Protein AF-A0A1S3LRL4-F1 (afdb_monomer)

Radius of gyration: 18.8 Å; Cα contacts (8 Å, |Δi|>4): 102; chains: 1; bounding box: 44×41×43 Å

Sequence (127 aa):
MSSVCYRIPSTVRSWVWGEPLTQISASFKAQRQRKQRKVQEILTGLKLPFSLVDCEIVYLVSKRAAKLCAAGLATIGNCIRGNRGLDKLCINVGVDGSVYTEHPKFSERLKETVSILAPKCKLTFYV

Secondary structure (DSSP, 8-state):
---------GGGTTTTTT--HHHHHHHHHHHHHHHHHHHHHHHHHTT----HHHHHHHHHHHHHHHHHHHHHHHHHHHHHHHHTT-SSEEEEEE---HHHHHSTTHHHHHHHHHHHH-TTEEEEEE-

Nearest PDB structures (foldseek):
  6e0i-assembly1_A  TM=7.625E-01  e=3.434E-07  Homo sapiens
  3vev-assembly1_A  TM=7.625E-01  e=4.134E-07  Homo sapiens
  1bg3-assembly2_B  TM=7.836E-01  e=2.486E-06  Rattus norvegicus
  3qic-assembly1_A  TM=7.468E-01  e=3.387E-06  Homo sapiens
  5hex-assembly1_A  TM=7.859E-01  e=7.569E-06  Homo sapiens

Structure (mmCIF, N/CA/C/O backbone):
data_AF-A0A1S3LRL4-F1
#
_entry.id   AF-A0A1S3LRL4-F1
#
loop_
_atom_site.group_PDB
_atom_site.id
_atom_site.type_symbol
_atom_site.label_atom_id
_atom_site.label_alt_id
_atom_site.label_comp_id
_atom_site.label_asym_id
_atom_site.label_entity_id
_atom_site.label_seq_id
_atom_site.pdbx_PDB_ins_code
_atom_site.Cartn_x
_atom_site.Cartn_y
_atom_site.Cartn_z
_atom_site.occupancy
_atom_site.B_iso_or_equiv
_atom_site.auth_seq_id
_atom_site.auth_comp_id
_atom_site.auth_asym_id
_atom_site.auth_atom_id
_atom_site.pdbx_PDB_model_num
ATOM 1 N N . MET A 1 1 ? -29.881 -18.127 -21.001 1.00 36.31 1 MET A N 1
ATOM 2 C CA . MET A 1 1 ? -29.645 -18.084 -19.540 1.00 36.31 1 MET A CA 1
ATOM 3 C C . MET A 1 1 ? -28.142 -18.108 -19.329 1.00 36.31 1 MET A C 1
ATOM 5 O O . MET A 1 1 ? -27.509 -19.112 -19.621 1.00 36.31 1 MET A O 1
ATOM 9 N N . SER A 1 2 ? -27.566 -16.958 -18.991 1.00 32.22 2 SER A N 1
ATOM 10 C CA . SER A 1 2 ? -26.120 -16.724 -19.029 1.00 32.22 2 SER A CA 1
ATOM 11 C C . SER A 1 2 ? -25.463 -17.177 -17.726 1.00 32.22 2 SER A C 1
ATOM 13 O O . SER A 1 2 ? -25.737 -16.625 -16.663 1.00 32.22 2 SER A O 1
ATOM 15 N N . SER A 1 3 ? -24.604 -18.189 -17.813 1.00 34.53 3 SER A N 1
ATOM 16 C CA . SER A 1 3 ? -23.839 -18.736 -16.692 1.00 34.53 3 SER A CA 1
ATOM 17 C C . SER A 1 3 ? -22.741 -17.764 -16.256 1.00 34.53 3 SER A C 1
ATOM 19 O O . SER A 1 3 ? -21.742 -17.586 -16.951 1.00 34.53 3 SER A O 1
ATOM 21 N N . VAL A 1 4 ? -22.903 -17.141 -15.088 1.00 36.53 4 VAL A N 1
ATOM 22 C CA . VAL A 1 4 ? -21.850 -16.329 -14.464 1.00 36.53 4 VAL A CA 1
ATOM 23 C C . VAL A 1 4 ? -20.915 -17.260 -13.694 1.00 36.53 4 VAL A C 1
ATOM 25 O O . VAL A 1 4 ? -21.196 -17.681 -12.574 1.00 36.53 4 VAL A O 1
ATOM 28 N N . CYS A 1 5 ? -19.793 -17.614 -14.314 1.00 30.30 5 CYS A N 1
ATOM 29 C CA . CYS A 1 5 ? -18.753 -18.424 -13.692 1.00 30.30 5 CYS A CA 1
ATOM 30 C C . CYS A 1 5 ? -17.839 -17.516 -12.852 1.00 30.30 5 CYS A C 1
ATOM 32 O O . CYS A 1 5 ? -16.871 -16.949 -13.361 1.00 30.30 5 CYS A O 1
ATOM 34 N N . TYR A 1 6 ? -18.135 -17.347 -11.560 1.00 40.16 6 TYR A N 1
ATOM 35 C CA . TYR A 1 6 ? -17.222 -16.646 -10.655 1.00 40.16 6 TYR A CA 1
ATOM 36 C C . TYR A 1 6 ? -15.951 -17.484 -10.466 1.00 40.16 6 TYR A C 1
ATOM 38 O O . TYR A 1 6 ? -15.981 -18.589 -9.926 1.00 40.16 6 TYR A O 1
ATOM 46 N N . ARG A 1 7 ? -14.812 -16.965 -10.935 1.00 36.09 7 ARG A N 1
ATOM 47 C CA . ARG A 1 7 ? -13.493 -17.581 -10.757 1.00 36.09 7 ARG A CA 1
ATOM 48 C C . ARG A 1 7 ? -13.046 -17.398 -9.305 1.00 36.09 7 ARG A C 1
ATOM 50 O O . ARG A 1 7 ? -12.458 -16.385 -8.941 1.00 36.09 7 ARG A O 1
ATOM 57 N N . ILE A 1 8 ? -13.380 -18.384 -8.478 1.00 47.00 8 ILE A N 1
ATOM 58 C CA . ILE A 1 8 ? -12.987 -18.471 -7.071 1.00 47.00 8 ILE A CA 1
ATOM 59 C C . ILE A 1 8 ? -11.460 -18.726 -6.985 1.00 47.00 8 ILE A C 1
ATOM 61 O O . ILE A 1 8 ? -10.957 -19.581 -7.720 1.00 47.00 8 ILE A O 1
ATOM 65 N N . PRO A 1 9 ? -10.709 -18.024 -6.110 1.00 41.28 9 PRO A N 1
ATOM 66 C CA . PRO A 1 9 ? -9.277 -18.255 -5.897 1.00 41.28 9 PRO A CA 1
ATOM 67 C C . PRO A 1 9 ? -8.980 -19.706 -5.492 1.00 41.28 9 PRO A C 1
ATOM 69 O O . PRO A 1 9 ? -9.720 -20.299 -4.706 1.00 41.28 9 PRO A O 1
ATOM 72 N N . SER A 1 10 ? -7.875 -20.276 -5.981 1.00 43.41 10 SER A N 1
ATOM 73 C CA . SER A 1 10 ? -7.486 -21.679 -5.745 1.00 43.41 10 SER A CA 1
ATOM 74 C C . SER A 1 10 ? -7.354 -22.052 -4.262 1.00 43.41 10 SER A C 1
ATOM 76 O O . SER A 1 10 ? -7.562 -23.210 -3.911 1.00 43.41 10 SER A O 1
ATOM 78 N N . THR A 1 11 ? -7.115 -21.079 -3.381 1.00 49.78 11 THR A N 1
ATOM 79 C CA . THR A 1 11 ? -7.051 -21.262 -1.922 1.00 49.78 11 THR A CA 1
ATOM 80 C C . THR A 1 11 ? -8.397 -21.622 -1.288 1.00 49.78 11 THR A C 1
ATOM 82 O O . THR A 1 11 ? -8.421 -22.233 -0.231 1.00 49.78 11 THR A O 1
ATOM 85 N N . VAL A 1 12 ? -9.528 -21.278 -1.911 1.00 49.31 12 VAL A N 1
ATOM 86 C CA . VAL A 1 12 ? -10.870 -21.547 -1.353 1.00 49.31 12 VAL A CA 1
ATOM 87 C C . VAL A 1 12 ? -11.311 -22.988 -1.635 1.00 49.31 12 VAL A C 1
ATOM 89 O O . VAL A 1 12 ? -12.169 -23.518 -0.940 1.00 49.31 12 VAL A O 1
ATOM 92 N N . ARG A 1 13 ? -10.702 -23.667 -2.618 1.00 42.50 13 ARG A N 1
ATOM 93 C CA . ARG A 1 13 ? -11.112 -25.013 -3.051 1.00 42.50 13 ARG A CA 1
ATOM 94 C C . ARG A 1 13 ? -10.952 -26.076 -1.950 1.00 42.50 13 ARG A C 1
ATOM 96 O O . ARG A 1 13 ? -11.732 -27.020 -1.929 1.00 42.50 13 ARG A O 1
ATOM 103 N N . SER A 1 14 ? -10.010 -25.896 -1.020 1.00 39.69 14 SER A N 1
ATOM 104 C CA . SER A 1 14 ? -9.816 -26.790 0.134 1.00 39.69 14 SER A CA 1
ATOM 105 C C . SER A 1 14 ? -10.761 -26.517 1.312 1.00 39.69 14 SER A C 1
ATOM 107 O O . SER A 1 14 ? -10.843 -27.342 2.208 1.00 39.69 14 SER A O 1
ATOM 109 N N . TRP A 1 15 ? -11.476 -25.385 1.324 1.00 42.66 15 TRP A N 1
ATOM 110 C CA . TRP A 1 15 ? -12.397 -24.995 2.407 1.00 42.66 15 TRP A CA 1
ATOM 111 C C . TRP A 1 15 ? -13.863 -25.335 2.102 1.00 42.66 15 TRP A C 1
ATOM 113 O O . TRP A 1 15 ? -14.729 -25.173 2.954 1.00 42.66 15 TRP A O 1
ATOM 123 N N . VAL A 1 16 ? -14.160 -25.762 0.870 1.00 48.16 16 VAL A N 1
ATOM 124 C CA . VAL A 1 16 ? -15.535 -25.964 0.375 1.00 48.16 16 VAL A CA 1
ATOM 125 C C . VAL A 1 16 ? -16.081 -27.363 0.691 1.00 48.16 16 VAL A C 1
ATOM 127 O O . VAL A 1 16 ? -17.289 -27.565 0.640 1.00 48.16 16 VAL A O 1
ATOM 130 N N . TRP A 1 17 ? -15.229 -28.314 1.080 1.00 42.41 17 TRP A N 1
ATOM 131 C CA . TRP A 1 17 ? -15.637 -29.684 1.401 1.00 42.41 17 TRP A CA 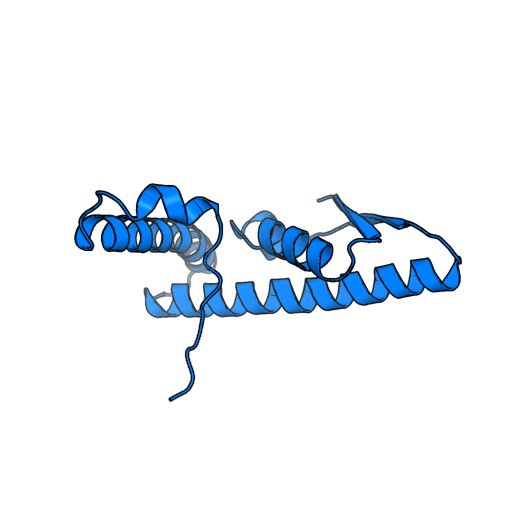1
ATOM 132 C C . TRP A 1 17 ? -15.466 -29.970 2.898 1.00 42.41 17 TRP A C 1
ATOM 134 O O . TRP A 1 17 ? -14.507 -30.624 3.290 1.00 42.41 17 TRP A O 1
ATOM 144 N N . GLY A 1 18 ? -16.381 -29.466 3.735 1.00 47.09 18 GLY A N 1
ATOM 145 C CA . GLY A 1 18 ? -16.529 -29.971 5.111 1.00 47.09 18 GLY A CA 1
ATOM 146 C C . GLY A 1 18 ? -16.946 -28.973 6.193 1.00 47.09 18 GLY A C 1
ATOM 147 O O . GLY A 1 18 ? -17.424 -29.403 7.236 1.00 47.09 18 GLY A O 1
ATOM 148 N N . GLU A 1 19 ? -16.825 -27.664 5.975 1.00 51.19 19 GLU A N 1
ATOM 149 C CA . GLU A 1 19 ? -17.131 -26.682 7.026 1.00 51.19 19 GLU A CA 1
ATOM 150 C C . GLU A 1 19 ? -18.609 -26.240 6.974 1.00 51.19 19 GLU A C 1
ATOM 152 O O . GLU A 1 19 ? -19.094 -25.835 5.909 1.00 51.19 19 GLU A O 1
ATOM 157 N N . PRO A 1 20 ? -19.348 -26.248 8.102 1.00 59.25 20 PRO A N 1
ATOM 158 C CA . PRO A 1 20 ? -20.690 -25.683 8.172 1.00 59.25 20 PRO A CA 1
ATOM 159 C C . PRO A 1 20 ? -20.692 -24.219 7.709 1.00 59.25 20 PRO A C 1
ATOM 161 O O . PRO A 1 20 ? -19.827 -23.432 8.104 1.00 59.25 20 PRO A O 1
ATOM 164 N N . LEU A 1 21 ? -21.704 -23.797 6.939 1.00 56.91 21 LEU A N 1
ATOM 165 C CA . LEU A 1 21 ? -21.873 -22.392 6.511 1.00 56.91 21 LEU A CA 1
ATOM 166 C C . LEU A 1 21 ? -21.801 -21.404 7.694 1.00 56.91 21 LEU A C 1
ATOM 168 O O . LEU A 1 21 ? -21.363 -20.260 7.543 1.00 56.91 21 LEU A O 1
ATOM 172 N N . THR A 1 22 ? -22.167 -21.860 8.895 1.00 58.56 22 THR A N 1
ATOM 173 C CA . THR A 1 22 ? -22.024 -21.131 10.156 1.00 58.56 22 THR A CA 1
ATOM 174 C C . THR A 1 22 ? -20.561 -20.868 10.531 1.00 58.56 22 THR A C 1
ATOM 176 O O . THR A 1 22 ? -20.259 -19.725 10.870 1.00 58.56 22 THR A O 1
ATOM 179 N N . GLN A 1 23 ? -19.636 -21.824 10.388 1.00 55.12 23 GLN A N 1
ATOM 180 C CA . GLN A 1 23 ? -18.197 -21.636 10.648 1.00 55.12 23 GLN A CA 1
ATOM 181 C C . GLN A 1 23 ? -17.493 -20.772 9.600 1.00 55.12 23 GLN A C 1
ATOM 183 O O . GLN A 1 23 ? -16.643 -19.951 9.957 1.00 55.12 23 GLN A O 1
ATOM 188 N N . ILE A 1 24 ? -17.893 -20.857 8.329 1.00 58.84 24 ILE A N 1
ATOM 189 C CA . ILE A 1 24 ? -17.394 -19.951 7.281 1.00 58.84 24 ILE A CA 1
ATOM 190 C C . ILE A 1 24 ? -17.858 -18.518 7.576 1.00 58.84 24 ILE A C 1
ATOM 192 O O . ILE A 1 24 ? -17.058 -17.577 7.560 1.00 58.84 24 ILE A O 1
ATOM 196 N N . SER A 1 25 ? -19.137 -18.342 7.927 1.00 54.84 25 SER A N 1
ATOM 197 C CA . SER A 1 25 ? -19.679 -17.031 8.297 1.00 54.84 25 SER A CA 1
ATOM 198 C C . SER A 1 25 ? -19.054 -16.486 9.585 1.00 54.84 25 SER A C 1
ATOM 200 O O . SER A 1 25 ? -18.797 -15.287 9.677 1.00 54.84 25 SER A O 1
ATOM 202 N N . ALA A 1 26 ? -18.751 -17.353 10.556 1.00 61.09 26 ALA A N 1
ATOM 203 C CA . ALA A 1 26 ? -18.097 -16.997 11.808 1.00 61.09 26 ALA A CA 1
ATOM 204 C C . ALA A 1 26 ? -16.632 -16.613 11.588 1.00 61.09 26 ALA A C 1
ATOM 206 O O . ALA A 1 26 ? -16.200 -15.592 12.111 1.00 61.09 26 ALA A O 1
ATOM 207 N N . SER A 1 27 ? -15.888 -17.337 10.750 1.00 51.91 27 SER A N 1
ATOM 208 C CA . SER A 1 27 ? -14.514 -16.984 10.370 1.00 51.91 27 SER A CA 1
ATOM 209 C C . SER A 1 27 ? -14.466 -15.658 9.610 1.00 51.91 27 SER A C 1
ATOM 211 O O . SER A 1 27 ? -13.610 -14.813 9.880 1.00 51.91 27 SER A O 1
ATOM 213 N N . PHE A 1 28 ? -15.434 -15.411 8.722 1.00 56.75 28 PHE A N 1
ATOM 214 C CA . PHE A 1 28 ? -15.552 -14.141 8.006 1.00 56.75 28 PHE A CA 1
ATOM 215 C C . PHE A 1 28 ? -15.934 -12.981 8.944 1.00 56.75 28 PHE A C 1
ATOM 217 O O . PHE A 1 28 ? -15.331 -11.904 8.882 1.00 56.75 28 PHE A O 1
ATOM 224 N N . LYS A 1 29 ? -16.878 -13.201 9.871 1.00 57.97 29 LYS A N 1
ATOM 225 C CA . LYS A 1 29 ? -17.270 -12.239 10.918 1.00 57.97 29 LYS A CA 1
ATOM 226 C C . LYS A 1 29 ? -16.128 -11.962 11.902 1.00 57.97 29 LYS A C 1
ATOM 228 O O . LYS A 1 29 ? -15.870 -10.802 12.203 1.00 57.97 29 LYS A O 1
ATOM 233 N N . ALA A 1 30 ? -15.377 -12.977 12.319 1.00 60.28 30 ALA A N 1
ATOM 234 C CA . ALA A 1 30 ? -14.221 -12.845 13.203 1.00 60.28 30 ALA A CA 1
ATOM 235 C C . ALA A 1 30 ? -13.058 -12.110 12.517 1.00 60.28 30 ALA A C 1
ATOM 237 O O . ALA A 1 30 ? -12.420 -11.242 13.122 1.00 60.28 30 ALA A O 1
ATOM 238 N N . GLN A 1 31 ? -12.806 -12.377 11.228 1.00 60.50 31 GLN A N 1
ATOM 239 C CA . GLN A 1 31 ? -11.864 -11.586 10.430 1.00 60.50 31 GLN A CA 1
ATOM 240 C C . GLN A 1 31 ? -12.312 -10.124 10.281 1.00 60.50 31 GLN A C 1
ATOM 242 O O . GLN A 1 31 ? -11.464 -9.226 10.261 1.00 60.50 31 GLN A O 1
ATOM 247 N N . ARG A 1 32 ? -13.621 -9.864 10.184 1.00 59.59 32 ARG A N 1
ATOM 248 C CA . ARG A 1 32 ? -14.198 -8.509 10.143 1.00 59.59 32 ARG A CA 1
ATOM 249 C C . ARG A 1 32 ? -14.069 -7.795 11.496 1.00 59.59 32 ARG A C 1
ATOM 251 O O . ARG A 1 32 ? -13.611 -6.658 11.517 1.00 59.59 32 ARG A O 1
ATOM 258 N N . GLN A 1 33 ? -14.324 -8.474 12.613 1.00 59.81 33 GLN A N 1
ATOM 259 C CA . GLN A 1 33 ? -14.155 -7.929 13.970 1.00 59.81 33 GLN A CA 1
ATOM 260 C C . GLN A 1 33 ? -12.691 -7.630 14.324 1.00 59.81 33 GLN A C 1
ATOM 262 O O . GLN A 1 33 ? -12.399 -6.595 14.918 1.00 59.81 33 GLN A O 1
ATOM 267 N N . ARG A 1 34 ? -11.735 -8.480 13.921 1.00 61.72 34 ARG A N 1
ATOM 268 C CA . ARG A 1 34 ? -10.296 -8.187 14.099 1.00 61.72 34 ARG A CA 1
ATOM 269 C C . ARG A 1 34 ? -9.858 -6.938 13.330 1.00 61.72 34 ARG A C 1
ATOM 271 O O . ARG A 1 34 ? -9.028 -6.185 13.825 1.00 61.72 34 ARG A O 1
ATOM 278 N N . LYS A 1 35 ? -10.426 -6.700 12.140 1.00 62.25 35 LYS A N 1
ATOM 279 C CA . LYS A 1 35 ? -10.147 -5.497 11.332 1.00 62.25 35 LYS A CA 1
ATOM 280 C C . LYS A 1 35 ? -10.699 -4.217 11.956 1.00 62.25 35 LYS A C 1
ATOM 282 O O . LYS A 1 35 ? -10.102 -3.169 11.748 1.00 62.25 35 LYS A O 1
ATOM 287 N N . GLN A 1 36 ? -11.805 -4.300 12.692 1.00 67.56 36 GLN A N 1
ATOM 288 C CA . GLN A 1 36 ? -12.449 -3.134 13.296 1.00 67.56 36 GLN A CA 1
ATOM 289 C C . GLN A 1 36 ? -11.735 -2.650 14.562 1.00 67.56 36 GLN A C 1
ATOM 291 O O . GLN A 1 36 ? -11.676 -1.447 14.762 1.00 67.56 36 GLN A O 1
ATOM 296 N N . ARG A 1 37 ? -11.102 -3.530 15.351 1.00 72.19 37 ARG A N 1
ATOM 297 C CA . ARG A 1 37 ? -10.422 -3.138 16.605 1.00 72.19 37 ARG A CA 1
ATOM 298 C C . ARG A 1 37 ? -9.364 -2.045 16.443 1.00 72.19 37 ARG A C 1
ATOM 300 O O . ARG A 1 37 ? -9.385 -1.065 17.168 1.00 72.19 37 ARG A O 1
ATOM 307 N N . LYS A 1 38 ? -8.501 -2.151 15.434 1.00 72.88 38 LYS A N 1
ATOM 308 C CA . LYS A 1 38 ? -7.486 -1.116 15.176 1.00 72.88 38 LYS A CA 1
ATOM 309 C C . LYS A 1 38 ? -8.074 0.201 14.669 1.00 72.88 38 LYS A C 1
ATOM 311 O O . LYS A 1 38 ? -7.552 1.266 14.960 1.00 72.88 38 LYS A O 1
ATOM 316 N N . VAL A 1 39 ? -9.176 0.143 13.919 1.00 76.88 39 VAL A N 1
ATOM 317 C CA . VAL A 1 39 ? -9.893 1.360 13.507 1.00 76.88 39 VAL A CA 1
ATOM 318 C C . VAL A 1 39 ? -10.540 2.021 14.726 1.00 76.88 39 VAL A C 1
ATOM 320 O O . VAL A 1 39 ? -10.490 3.239 14.849 1.00 76.88 39 VAL A O 1
ATOM 323 N N . GLN A 1 40 ? -11.071 1.222 15.655 1.00 77.44 40 GLN A N 1
ATOM 324 C CA . GLN A 1 40 ? -11.588 1.704 16.936 1.00 77.44 40 GLN A CA 1
ATOM 325 C C . GLN A 1 40 ? -10.484 2.358 17.772 1.00 77.44 40 GLN A C 1
ATOM 327 O O . GLN A 1 40 ? -10.707 3.439 18.298 1.00 77.44 40 GLN A O 1
ATOM 332 N N . GLU A 1 41 ? -9.289 1.766 17.851 1.00 79.75 41 GLU A N 1
ATOM 333 C CA . GLU A 1 41 ? -8.130 2.356 18.542 1.00 79.75 41 GLU A CA 1
ATOM 334 C C . GLU A 1 41 ? -7.757 3.729 17.958 1.00 79.75 41 GLU A C 1
ATOM 336 O O . GLU A 1 41 ? -7.612 4.693 18.709 1.00 79.75 41 GLU A O 1
ATOM 341 N N . ILE A 1 42 ? -7.704 3.858 16.626 1.00 77.50 42 ILE A N 1
ATOM 342 C CA . ILE A 1 42 ? -7.439 5.140 15.949 1.00 77.50 42 ILE A CA 1
ATOM 343 C C . ILE A 1 42 ? -8.531 6.172 16.272 1.00 77.50 42 ILE A C 1
ATOM 345 O O . ILE A 1 42 ? -8.220 7.301 16.647 1.00 77.50 42 ILE A O 1
ATOM 349 N N . LEU A 1 43 ? -9.811 5.800 16.159 1.00 77.81 43 LEU A N 1
ATOM 350 C CA . LEU A 1 43 ? -10.939 6.705 16.431 1.00 77.81 43 LEU A CA 1
ATOM 351 C C . LEU A 1 43 ? -11.013 7.115 17.910 1.00 77.81 43 LEU A C 1
ATOM 353 O O . LEU A 1 43 ? -11.306 8.271 18.215 1.00 77.81 43 LEU A O 1
ATOM 357 N N . THR A 1 44 ? -10.673 6.197 18.818 1.00 82.50 44 THR A N 1
ATOM 358 C CA . THR A 1 44 ? -10.553 6.473 20.258 1.00 82.50 44 THR A CA 1
ATOM 359 C C . THR A 1 44 ? -9.413 7.453 20.526 1.00 82.50 44 THR A C 1
ATOM 361 O O . THR A 1 44 ? -9.588 8.399 21.292 1.00 82.50 44 THR A O 1
ATOM 364 N N . GLY A 1 45 ? -8.267 7.284 19.856 1.00 79.44 45 GLY A N 1
ATOM 365 C CA . GLY A 1 45 ? -7.139 8.219 19.925 1.00 79.44 45 GLY A CA 1
ATOM 366 C C . GLY A 1 45 ? -7.498 9.632 19.452 1.00 79.44 45 GLY A C 1
ATOM 367 O O . GLY A 1 45 ? -6.976 10.612 19.978 1.00 79.44 45 GLY A O 1
ATOM 368 N N . LEU A 1 46 ? -8.454 9.746 18.526 1.00 79.06 46 LEU A N 1
ATOM 369 C CA . LEU A 1 46 ? -9.004 11.017 18.043 1.00 79.06 46 LEU A CA 1
ATOM 370 C C . LEU A 1 46 ? -10.102 11.606 18.952 1.00 79.06 46 LEU A C 1
ATOM 372 O O . LEU A 1 46 ? -10.629 12.671 18.640 1.00 79.06 46 LEU A O 1
ATOM 376 N N . LYS A 1 47 ? -10.435 10.952 20.078 1.00 81.25 47 LYS A N 1
ATOM 377 C CA . LYS A 1 47 ? -11.485 11.352 21.040 1.00 81.25 47 LYS A CA 1
ATOM 378 C C . LYS A 1 47 ? -12.876 11.523 20.411 1.00 81.25 47 LYS A C 1
ATOM 380 O O . LYS A 1 47 ? -13.675 12.331 20.880 1.00 81.25 47 LYS A O 1
ATOM 385 N N . LEU A 1 48 ? -13.175 10.759 19.360 1.00 76.94 48 LEU A N 1
ATOM 386 C CA . LEU A 1 48 ? -14.476 10.788 18.695 1.00 76.94 48 LEU A CA 1
ATOM 387 C C . LEU A 1 48 ? -15.360 9.637 19.194 1.00 76.94 48 LEU A C 1
ATOM 389 O O . LEU A 1 48 ? -14.875 8.507 19.289 1.00 76.94 48 LEU A O 1
ATOM 393 N N . PRO A 1 49 ? -16.654 9.870 19.481 1.00 77.25 49 PRO A N 1
ATOM 394 C CA . PRO A 1 49 ? -17.593 8.771 19.660 1.00 77.25 49 PRO A CA 1
ATOM 395 C C . PRO A 1 49 ? -17.746 8.036 18.322 1.00 77.25 49 PRO A C 1
ATOM 397 O O . PRO A 1 49 ? -17.970 8.665 17.290 1.00 77.25 49 PRO A O 1
ATOM 400 N N . PHE A 1 50 ? -17.609 6.711 18.325 1.00 76.81 50 PHE A N 1
ATOM 401 C CA . PHE A 1 50 ? -17.708 5.898 17.113 1.00 76.81 50 PHE A CA 1
ATOM 402 C C . PHE A 1 50 ? -18.695 4.748 17.294 1.00 76.81 50 PHE A C 1
ATOM 404 O O . PHE A 1 50 ? -18.762 4.103 18.341 1.00 76.81 50 PHE A O 1
ATOM 411 N N . SER A 1 51 ? -19.436 4.453 16.233 1.00 84.56 51 SER A N 1
ATOM 412 C CA . SER A 1 51 ? -20.245 3.247 16.103 1.00 84.56 51 SER A CA 1
ATOM 413 C C . SER A 1 51 ? -19.497 2.162 15.317 1.00 84.56 51 SER A C 1
ATOM 415 O O . SER A 1 51 ? -18.466 2.392 14.674 1.00 84.56 51 SER A O 1
ATOM 417 N N . LEU A 1 52 ? -20.039 0.940 15.322 1.00 79.69 52 LEU A N 1
ATOM 418 C CA . LEU A 1 52 ? -19.541 -0.136 14.455 1.00 79.69 52 LEU A CA 1
ATOM 419 C C . LEU A 1 52 ? -19.669 0.211 12.963 1.00 79.69 52 LEU A C 1
ATOM 421 O O . LEU A 1 52 ? -18.860 -0.259 12.159 1.00 79.69 52 LEU A O 1
ATOM 425 N N . VAL A 1 53 ? -20.658 1.037 12.608 1.00 83.94 53 VAL A N 1
ATOM 426 C CA . VAL A 1 53 ? -20.891 1.506 11.238 1.00 83.94 53 VAL A CA 1
ATOM 427 C C . VAL A 1 53 ? -19.796 2.486 10.821 1.00 83.94 53 VAL A C 1
ATOM 429 O O . VAL A 1 53 ? -19.233 2.336 9.739 1.00 83.94 53 VAL A O 1
ATOM 432 N N . ASP A 1 54 ? -19.399 3.407 11.701 1.00 84.12 54 ASP A N 1
ATOM 433 C CA . ASP A 1 54 ? -18.321 4.368 11.418 1.00 84.12 54 ASP A CA 1
ATOM 434 C C . ASP A 1 54 ? -16.989 3.655 11.176 1.00 84.12 54 ASP A C 1
ATOM 436 O O . ASP A 1 54 ? -16.271 3.955 10.222 1.00 84.12 54 ASP A O 1
ATOM 440 N N . CYS A 1 55 ? -16.699 2.622 11.973 1.00 80.56 55 CYS A N 1
ATOM 441 C CA . CYS A 1 55 ? -15.513 1.787 11.783 1.00 80.56 55 CYS A CA 1
ATOM 442 C C . CYS A 1 55 ? -15.507 1.091 10.411 1.00 80.56 55 CYS A C 1
ATOM 444 O O . CYS A 1 55 ? -14.451 0.899 9.802 1.00 80.56 55 CYS A O 1
ATOM 446 N N . GLU A 1 56 ? -16.679 0.691 9.915 1.00 82.19 56 GLU A N 1
ATOM 447 C CA . GLU A 1 56 ? -16.819 0.082 8.595 1.00 82.19 56 GLU A CA 1
ATOM 448 C C . GLU A 1 56 ? -16.677 1.101 7.464 1.00 82.19 56 GLU A 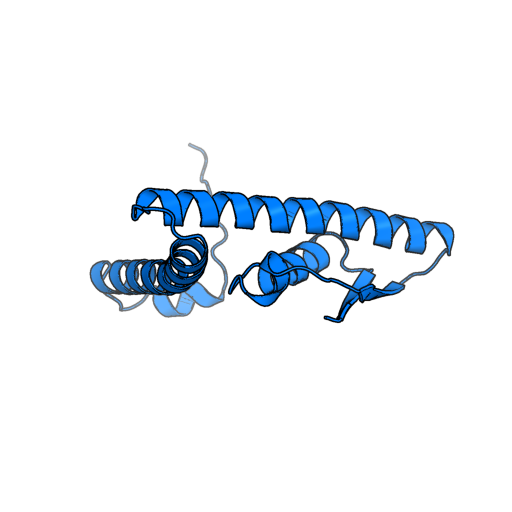C 1
ATOM 450 O O . GLU A 1 56 ? -15.969 0.827 6.491 1.00 82.19 56 GLU A O 1
ATOM 455 N N . ILE A 1 57 ? -17.279 2.282 7.604 1.00 85.25 57 ILE A N 1
ATOM 456 C CA . ILE A 1 57 ? -17.154 3.369 6.630 1.00 85.25 57 ILE A CA 1
ATOM 457 C C . ILE A 1 57 ? -15.688 3.779 6.500 1.00 85.25 57 ILE A C 1
ATOM 459 O O . ILE A 1 57 ? -15.158 3.781 5.388 1.00 85.25 57 ILE A O 1
ATOM 463 N N . VAL A 1 58 ? -15.002 4.037 7.617 1.00 83.81 58 VAL A N 1
ATOM 464 C CA . VAL A 1 58 ? -13.576 4.398 7.619 1.00 83.81 58 VAL A CA 1
ATOM 465 C C . VAL A 1 58 ? -12.753 3.310 6.937 1.00 83.81 58 VAL A C 1
ATOM 467 O O . VAL A 1 58 ? -11.967 3.602 6.039 1.00 83.81 58 VAL A O 1
ATOM 470 N N . TYR A 1 59 ? -13.000 2.038 7.252 1.00 82.62 59 TYR A N 1
ATOM 471 C CA . TYR A 1 59 ? -12.307 0.931 6.594 1.00 82.62 59 TYR A CA 1
ATOM 472 C C . TYR A 1 59 ? -12.536 0.886 5.071 1.00 82.62 59 TYR A C 1
ATOM 474 O O . TYR A 1 59 ? -11.605 0.602 4.304 1.00 82.62 59 TYR A O 1
ATOM 482 N N . LEU A 1 60 ? -13.763 1.138 4.607 1.00 85.19 60 LEU A N 1
ATOM 483 C CA . LEU A 1 60 ? -14.106 1.171 3.182 1.00 85.19 60 LEU A CA 1
ATOM 484 C C . LEU A 1 60 ? -13.458 2.361 2.470 1.00 85.19 60 LEU A C 1
ATOM 486 O O . LEU A 1 60 ? -12.907 2.191 1.375 1.00 85.19 60 LEU A O 1
ATOM 490 N N . VAL A 1 61 ? -13.465 3.534 3.101 1.00 89.19 61 VAL A N 1
ATOM 491 C CA . VAL A 1 61 ? -12.816 4.743 2.587 1.00 89.19 61 VAL A CA 1
ATOM 492 C C . VAL A 1 61 ? -11.307 4.528 2.501 1.00 89.19 61 VAL A C 1
ATOM 494 O O . VAL A 1 61 ? -10.739 4.681 1.419 1.00 89.19 61 VAL A O 1
ATOM 497 N N . SER A 1 62 ? -10.662 4.047 3.568 1.00 86.88 62 SER A N 1
ATOM 498 C CA . SER A 1 62 ? -9.226 3.738 3.580 1.00 86.88 62 SER A CA 1
ATOM 499 C C . SER A 1 62 ? -8.856 2.676 2.543 1.00 86.88 62 SER A C 1
ATOM 501 O O . SER A 1 62 ? -7.824 2.783 1.879 1.00 86.88 62 SER A O 1
ATOM 503 N N . LYS A 1 63 ? -9.712 1.666 2.324 1.00 86.88 63 LYS A N 1
ATOM 504 C CA . LYS A 1 63 ? -9.524 0.674 1.250 1.00 86.88 63 LYS A CA 1
ATOM 505 C C . LYS A 1 63 ? -9.509 1.326 -0.128 1.00 86.88 63 LYS A C 1
ATOM 507 O O . LYS A 1 63 ? -8.672 0.967 -0.957 1.00 86.88 63 LYS A O 1
ATOM 512 N N . ARG A 1 64 ? -10.470 2.207 -0.404 1.00 90.12 64 ARG A N 1
ATOM 513 C CA . ARG A 1 64 ? -10.573 2.895 -1.694 1.00 90.12 64 ARG A CA 1
ATOM 514 C C . ARG A 1 64 ? -9.399 3.852 -1.886 1.00 90.12 64 ARG A C 1
ATOM 516 O O . ARG A 1 64 ? -8.810 3.845 -2.963 1.00 90.12 64 ARG A O 1
ATOM 523 N N . ALA A 1 65 ? -9.024 4.590 -0.844 1.00 90.94 65 ALA A N 1
ATOM 524 C CA . ALA A 1 65 ? -7.864 5.472 -0.849 1.00 90.94 65 ALA A CA 1
ATOM 525 C C . ALA A 1 65 ? -6.581 4.707 -1.207 1.00 90.94 65 ALA A C 1
ATOM 527 O O . ALA A 1 65 ? -5.910 5.081 -2.161 1.00 90.94 65 ALA A O 1
ATOM 528 N N . ALA A 1 66 ? -6.309 3.566 -0.559 1.00 90.81 66 ALA A N 1
ATOM 529 C CA . ALA A 1 66 ? -5.134 2.740 -0.865 1.00 90.81 66 ALA A CA 1
ATOM 530 C C . ALA A 1 66 ? -5.058 2.339 -2.349 1.00 90.81 66 ALA A C 1
ATOM 532 O O . ALA A 1 66 ? -3.987 2.379 -2.951 1.00 90.81 66 ALA A O 1
ATOM 533 N N . LYS A 1 67 ? -6.199 1.983 -2.955 1.00 92.38 67 LYS A N 1
ATOM 534 C CA . LYS A 1 67 ? -6.265 1.614 -4.376 1.00 92.38 67 LYS A CA 1
ATOM 535 C C . LYS A 1 67 ? -6.025 2.797 -5.308 1.00 92.38 67 LYS A C 1
ATOM 537 O O . LYS A 1 67 ? -5.329 2.643 -6.305 1.00 92.38 67 LYS A O 1
ATOM 542 N N . LEU A 1 68 ? -6.598 3.958 -4.994 1.00 94.62 68 LEU A N 1
ATOM 543 C CA . LEU A 1 68 ? -6.393 5.178 -5.776 1.00 94.62 68 LEU A CA 1
ATOM 544 C C . LEU A 1 68 ? -4.931 5.637 -5.699 1.00 94.62 68 LEU A C 1
ATOM 546 O O . LEU A 1 68 ? -4.327 5.914 -6.733 1.00 94.62 68 LEU A O 1
ATOM 550 N N . CYS A 1 69 ? -4.331 5.619 -4.506 1.00 91.38 69 CYS A N 1
ATOM 551 C CA . CYS A 1 69 ? -2.909 5.912 -4.319 1.00 91.38 69 CYS A CA 1
ATOM 552 C C . CYS A 1 69 ? 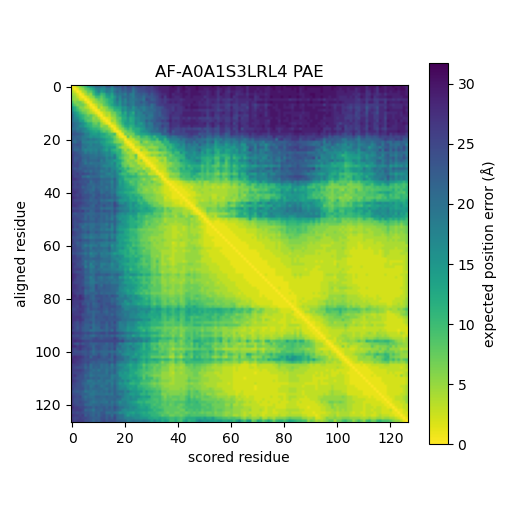-2.023 4.931 -5.097 1.00 91.38 69 CYS A C 1
ATOM 554 O O . CYS A 1 69 ? -1.089 5.345 -5.781 1.00 91.38 69 CYS A O 1
ATOM 556 N N . ALA A 1 70 ? -2.341 3.635 -5.047 1.00 93.44 70 ALA A N 1
ATOM 557 C CA . ALA A 1 70 ? -1.630 2.617 -5.810 1.00 93.44 70 ALA A CA 1
ATOM 558 C C . ALA A 1 70 ? -1.723 2.843 -7.326 1.00 93.44 70 ALA A C 1
ATOM 560 O O . ALA A 1 70 ? -0.727 2.672 -8.023 1.00 93.44 70 ALA A O 1
ATOM 561 N N . ALA A 1 71 ? -2.887 3.256 -7.837 1.00 95.25 71 ALA A N 1
ATOM 562 C CA . ALA A 1 71 ? -3.051 3.588 -9.249 1.00 95.25 71 ALA A CA 1
ATOM 563 C C . ALA A 1 71 ? -2.183 4.783 -9.663 1.00 95.25 71 ALA A C 1
ATOM 565 O O . ALA A 1 71 ? -1.506 4.711 -10.685 1.00 95.25 71 ALA A O 1
ATOM 566 N N . GLY A 1 72 ? -2.122 5.835 -8.841 1.00 94.69 72 GLY A N 1
ATOM 567 C CA . GLY A 1 72 ? -1.224 6.970 -9.078 1.00 94.69 72 GLY A CA 1
ATOM 568 C C . GLY A 1 72 ? 0.250 6.553 -9.116 1.00 94.69 72 GLY A C 1
ATOM 569 O O . GLY A 1 72 ? 0.964 6.877 -10.064 1.00 94.69 72 GLY A O 1
ATOM 570 N N . LEU A 1 73 ? 0.693 5.763 -8.133 1.00 93.88 73 LEU A N 1
ATOM 571 C CA . LEU A 1 73 ? 2.066 5.246 -8.073 1.00 93.88 73 LEU A CA 1
ATOM 572 C C . LEU A 1 73 ? 2.407 4.337 -9.259 1.00 93.88 73 LEU A C 1
ATOM 574 O O . LEU A 1 73 ? 3.502 4.430 -9.811 1.00 93.88 73 LEU A O 1
ATOM 578 N N . ALA A 1 74 ? 1.474 3.479 -9.672 1.00 94.75 74 ALA A N 1
ATOM 579 C CA . ALA A 1 74 ? 1.632 2.621 -10.839 1.00 94.75 74 ALA A CA 1
ATOM 580 C C . ALA A 1 74 ? 1.799 3.444 -12.125 1.00 94.75 74 ALA A C 1
ATOM 582 O O . ALA A 1 74 ? 2.680 3.140 -12.932 1.00 94.75 74 ALA A O 1
ATOM 583 N N . THR A 1 75 ? 1.007 4.507 -12.293 1.00 95.44 75 THR A N 1
ATOM 584 C CA . THR A 1 75 ? 1.139 5.443 -13.417 1.00 95.44 75 THR A CA 1
ATOM 585 C C . THR A 1 75 ? 2.506 6.116 -13.409 1.00 95.44 75 THR A C 1
ATOM 587 O O . THR A 1 75 ? 3.221 6.020 -14.401 1.00 95.44 75 THR A O 1
ATOM 590 N N . ILE A 1 76 ? 2.923 6.708 -12.285 1.00 95.00 76 ILE A N 1
ATOM 591 C CA . ILE A 1 76 ? 4.231 7.376 -12.166 1.00 95.00 76 ILE A CA 1
ATOM 592 C C . ILE A 1 76 ? 5.374 6.399 -12.467 1.00 95.00 76 ILE A C 1
ATOM 594 O O . ILE A 1 76 ? 6.261 6.710 -13.261 1.00 95.00 76 ILE A O 1
ATOM 598 N N . GLY A 1 77 ? 5.338 5.196 -11.888 1.00 93.38 77 GLY A N 1
ATOM 599 C CA . GLY A 1 77 ? 6.342 4.165 -12.142 1.00 93.38 77 GLY A CA 1
ATOM 600 C C . GLY A 1 77 ? 6.404 3.774 -13.619 1.00 93.38 77 GLY A C 1
ATOM 601 O O . GLY A 1 77 ? 7.486 3.704 -14.197 1.00 93.38 77 GLY A O 1
ATOM 602 N N . ASN A 1 78 ? 5.254 3.576 -14.265 1.00 92.94 78 ASN A N 1
ATOM 603 C CA . ASN A 1 78 ? 5.206 3.272 -15.694 1.00 92.94 78 ASN A CA 1
ATOM 604 C C . ASN A 1 78 ? 5.693 4.433 -16.567 1.00 92.94 78 ASN A C 1
ATOM 606 O O . ASN A 1 78 ? 6.381 4.172 -17.553 1.00 92.94 78 ASN A O 1
ATOM 610 N N . CYS A 1 79 ? 5.396 5.682 -16.204 1.00 94.56 79 CYS A N 1
ATOM 611 C CA . CYS A 1 79 ? 5.913 6.862 -16.893 1.00 94.56 79 CYS A CA 1
ATOM 612 C C . CYS A 1 79 ? 7.440 6.929 -16.797 1.00 94.56 79 CYS A C 1
ATOM 614 O O . CYS A 1 79 ? 8.106 7.029 -17.821 1.00 94.56 79 CYS A O 1
ATOM 616 N N . ILE A 1 80 ? 8.016 6.786 -15.599 1.00 94.19 80 ILE A N 1
ATOM 617 C CA . ILE A 1 80 ? 9.479 6.772 -15.422 1.00 94.19 80 ILE A CA 1
ATOM 618 C C . ILE A 1 80 ? 10.103 5.621 -16.221 1.00 94.19 80 ILE A C 1
ATOM 620 O O . ILE A 1 80 ? 11.129 5.807 -16.875 1.00 94.19 80 ILE A O 1
ATOM 624 N N . ARG A 1 81 ? 9.478 4.438 -16.199 1.00 94.12 81 ARG A N 1
ATOM 625 C CA . ARG A 1 81 ? 9.952 3.254 -16.929 1.00 94.12 81 ARG A CA 1
ATOM 626 C C . ARG A 1 81 ? 9.951 3.497 -18.437 1.00 94.12 81 ARG A C 1
ATOM 628 O O . ARG A 1 81 ? 10.948 3.206 -19.089 1.00 94.12 81 ARG A O 1
ATOM 635 N N . GLY A 1 82 ? 8.844 4.020 -18.966 1.00 93.38 82 GLY A N 1
ATOM 636 C CA . GLY A 1 82 ? 8.680 4.340 -20.383 1.00 93.38 82 GLY A CA 1
ATOM 637 C C . GLY A 1 82 ? 9.662 5.412 -20.840 1.00 93.38 82 GLY A C 1
ATOM 638 O O . GLY A 1 82 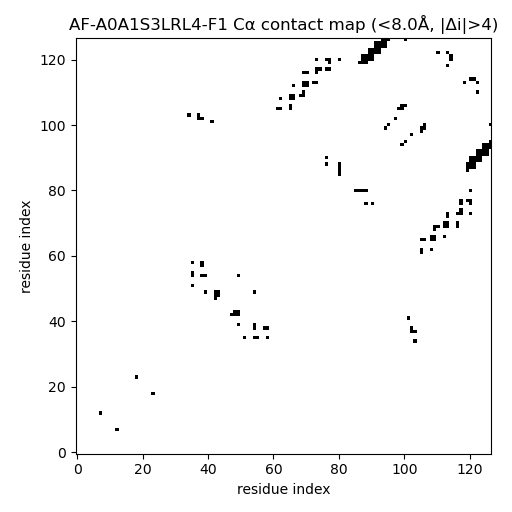? 10.360 5.209 -21.826 1.00 93.38 82 GLY A O 1
ATOM 639 N N . ASN A 1 83 ? 9.805 6.486 -20.063 1.00 95.25 83 ASN A N 1
ATOM 640 C CA . ASN A 1 83 ? 10.721 7.586 -20.369 1.00 95.25 83 ASN A CA 1
ATOM 641 C C . ASN A 1 83 ? 12.191 7.149 -20.387 1.00 95.25 83 ASN A C 1
ATOM 643 O O . ASN A 1 83 ? 12.998 7.742 -21.093 1.00 95.25 83 ASN A O 1
ATOM 647 N N . ARG A 1 84 ? 12.550 6.120 -19.611 1.00 93.00 84 ARG A N 1
ATOM 648 C CA . ARG A 1 84 ? 13.912 5.565 -19.567 1.00 93.00 84 ARG A CA 1
ATOM 649 C C . ARG A 1 84 ? 14.126 4.377 -20.510 1.00 93.00 84 ARG A C 1
ATOM 651 O O . ARG A 1 84 ? 15.230 3.849 -20.543 1.00 93.00 84 ARG A O 1
ATOM 658 N N . GLY A 1 85 ? 13.093 3.923 -21.225 1.00 92.25 85 GLY A N 1
ATOM 659 C CA . GLY A 1 85 ? 13.182 2.756 -22.110 1.00 92.2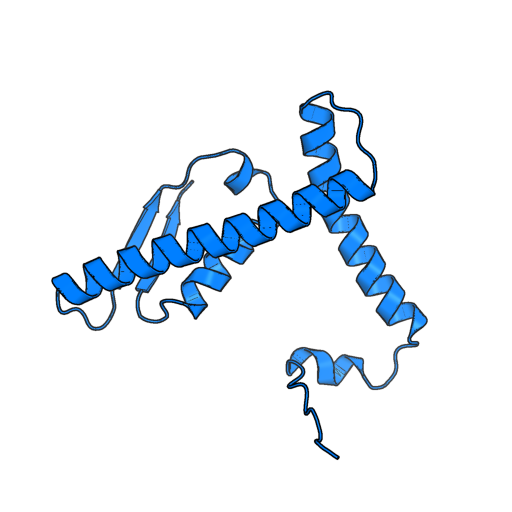5 85 GLY A CA 1
ATOM 660 C C . GLY A 1 85 ? 13.518 1.441 -21.392 1.00 92.25 85 GLY A C 1
ATOM 661 O O . GLY A 1 85 ? 14.124 0.561 -21.990 1.00 92.25 85 GLY A O 1
ATOM 662 N N . LEU A 1 86 ? 13.166 1.301 -20.108 1.00 92.25 86 LEU A N 1
ATOM 663 C CA . LEU A 1 86 ? 13.532 0.130 -19.304 1.00 92.25 86 LEU A CA 1
ATOM 664 C C . LEU A 1 86 ? 12.484 -0.992 -19.398 1.00 92.25 86 LEU A C 1
ATOM 666 O O . LEU A 1 86 ? 11.272 -0.757 -19.301 1.00 92.25 86 LEU A O 1
ATOM 670 N N . ASP A 1 87 ? 12.951 -2.239 -19.469 1.00 89.81 87 ASP A N 1
ATOM 671 C CA . ASP A 1 87 ? 12.082 -3.423 -19.416 1.00 89.81 87 ASP A CA 1
ATOM 672 C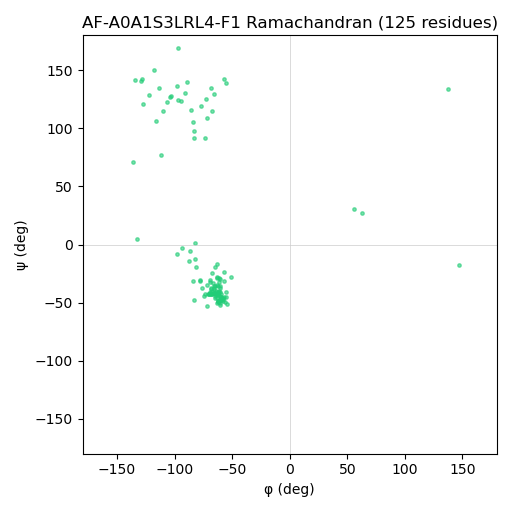 C . ASP A 1 87 ? 11.461 -3.629 -18.033 1.00 89.81 87 ASP A C 1
ATOM 674 O O . ASP A 1 87 ? 10.275 -3.957 -17.905 1.00 89.81 87 ASP A O 1
ATOM 678 N N . LYS A 1 88 ? 12.260 -3.402 -16.986 1.00 91.75 88 LYS A N 1
ATOM 679 C CA . LYS A 1 88 ? 11.854 -3.442 -15.580 1.00 91.75 88 LYS A CA 1
ATOM 680 C C . LYS A 1 88 ? 12.420 -2.235 -14.852 1.00 91.75 88 LYS A C 1
ATOM 682 O O . LYS A 1 88 ? 13.557 -1.839 -15.087 1.00 91.75 88 LYS A O 1
ATOM 687 N N . LEU A 1 89 ? 11.632 -1.674 -13.944 1.00 92.06 89 LEU A N 1
ATOM 688 C CA . LEU A 1 89 ? 12.029 -0.524 -13.143 1.00 92.06 89 LEU A CA 1
ATOM 689 C C . LEU A 1 89 ? 11.929 -0.861 -11.655 1.00 92.06 89 LEU A C 1
ATOM 691 O O . LEU A 1 89 ? 10.883 -1.309 -11.198 1.00 92.06 89 LEU A O 1
ATOM 695 N N . CYS A 1 90 ? 12.998 -0.617 -10.902 1.00 91.50 90 CYS A N 1
ATOM 696 C CA . CYS A 1 90 ? 13.004 -0.708 -9.443 1.00 91.50 90 CYS A CA 1
ATOM 697 C C . CYS A 1 90 ? 13.041 0.710 -8.864 1.00 91.50 90 CYS A C 1
ATOM 699 O O . CYS A 1 90 ? 13.953 1.469 -9.189 1.00 91.50 90 CYS A O 1
ATOM 701 N N . ILE A 1 91 ? 12.062 1.074 -8.035 1.00 90.25 91 ILE A N 1
ATOM 702 C CA . ILE A 1 91 ? 11.999 2.387 -7.374 1.00 90.25 91 ILE A CA 1
ATOM 703 C C . ILE A 1 91 ? 11.783 2.188 -5.879 1.00 90.25 91 ILE A C 1
ATOM 705 O O . ILE A 1 91 ? 10.984 1.351 -5.458 1.00 90.25 91 ILE A O 1
ATOM 709 N N . ASN A 1 92 ? 12.456 3.020 -5.092 1.00 92.75 92 ASN A N 1
ATOM 710 C CA . ASN A 1 92 ? 12.221 3.148 -3.665 1.00 92.75 92 ASN A CA 1
ATOM 711 C C . ASN A 1 92 ? 11.293 4.343 -3.428 1.00 92.75 92 ASN A C 1
ATOM 713 O O . ASN A 1 92 ? 11.575 5.448 -3.889 1.00 92.75 92 ASN A O 1
ATOM 717 N N . VAL A 1 93 ? 10.177 4.112 -2.745 1.00 91.56 93 VAL A N 1
ATOM 718 C CA . VAL A 1 93 ? 9.176 5.129 -2.422 1.00 91.56 93 VAL A CA 1
ATOM 719 C C . VAL A 1 93 ? 9.248 5.384 -0.923 1.00 91.56 93 VAL A C 1
ATOM 721 O O . VAL A 1 93 ? 8.962 4.483 -0.134 1.00 91.56 93 VAL A O 1
ATOM 724 N N . GLY A 1 94 ? 9.642 6.597 -0.540 1.00 90.81 94 GLY A N 1
ATOM 725 C CA . GLY A 1 94 ? 9.497 7.070 0.834 1.00 90.81 94 GLY A CA 1
ATOM 726 C C . GLY A 1 94 ? 8.028 7.367 1.105 1.00 90.81 94 GLY A C 1
ATOM 727 O O . GLY A 1 94 ? 7.397 8.096 0.336 1.00 90.81 94 GLY A O 1
ATOM 728 N N . VAL A 1 95 ? 7.470 6.763 2.147 1.00 86.56 95 VAL A N 1
ATOM 729 C CA . VAL A 1 95 ? 6.086 6.976 2.562 1.00 86.56 95 VAL A CA 1
ATOM 730 C C . VAL A 1 95 ? 6.081 7.339 4.028 1.00 86.56 95 VAL A C 1
ATOM 732 O O . VAL A 1 95 ? 6.495 6.545 4.861 1.00 86.56 95 VAL A O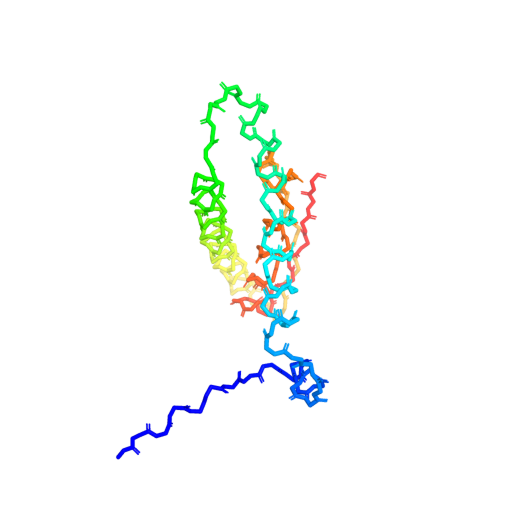 1
ATOM 735 N N . ASP A 1 96 ? 5.543 8.513 4.319 1.00 83.50 96 ASP A N 1
ATOM 736 C CA . ASP A 1 96 ? 5.283 8.963 5.676 1.00 83.50 96 ASP A CA 1
ATOM 737 C C . ASP A 1 96 ? 3.775 9.185 5.862 1.00 83.50 96 ASP A C 1
ATOM 739 O O . ASP A 1 96 ? 3.044 9.484 4.909 1.00 83.50 96 ASP A O 1
ATOM 743 N N . GLY A 1 97 ? 3.297 8.990 7.086 1.00 81.00 97 GLY A N 1
ATOM 744 C CA . GLY A 1 97 ? 1.910 9.199 7.473 1.00 81.00 97 GLY A CA 1
ATOM 745 C C . GLY A 1 97 ? 1.360 8.099 8.376 1.00 81.00 97 GLY A C 1
ATOM 746 O O . GLY A 1 97 ? 1.440 6.904 8.078 1.00 81.00 97 GLY A O 1
ATOM 747 N N . SER A 1 98 ? 0.675 8.515 9.442 1.00 79.81 98 SER A N 1
ATOM 748 C CA . SER A 1 98 ? 0.043 7.618 10.416 1.00 79.81 98 SER A CA 1
ATOM 749 C C . SER A 1 98 ? -0.961 6.652 9.781 1.00 79.81 98 SER A C 1
ATOM 751 O O . SER A 1 98 ? -1.068 5.513 10.204 1.00 79.81 98 SER A O 1
ATOM 753 N N . VAL A 1 99 ? -1.652 7.027 8.701 1.00 77.75 99 VAL A N 1
ATOM 754 C CA . VAL A 1 99 ? -2.558 6.102 7.993 1.00 77.75 99 VAL A CA 1
ATOM 755 C C . VAL A 1 99 ? -1.797 4.954 7.323 1.00 77.75 99 VAL A C 1
ATOM 757 O O . VAL A 1 99 ? -2.318 3.844 7.244 1.00 77.75 99 VAL A O 1
ATOM 760 N N . TYR A 1 100 ? -0.575 5.182 6.843 1.00 77.69 100 TYR A N 1
ATOM 761 C CA . TYR A 1 100 ? 0.230 4.126 6.233 1.00 77.69 100 TYR A CA 1
ATOM 762 C C . TYR A 1 100 ? 0.836 3.189 7.290 1.00 77.69 100 TYR A C 1
ATOM 764 O O . TYR A 1 100 ? 0.863 1.973 7.073 1.00 77.69 100 TYR A O 1
ATOM 772 N N . THR A 1 101 ? 1.254 3.746 8.431 1.00 76.50 101 THR A N 1
ATOM 773 C CA . THR A 1 101 ? 1.914 3.025 9.533 1.00 76.50 101 THR A CA 1
ATOM 774 C C . THR A 1 101 ? 0.923 2.333 10.476 1.00 76.50 101 THR A C 1
ATOM 776 O O . THR A 1 101 ? 1.051 1.139 10.744 1.00 76.50 101 THR A O 1
ATOM 779 N N . GLU A 1 102 ? -0.116 3.037 10.923 1.00 74.19 102 GLU A N 1
ATOM 780 C CA . GLU A 1 102 ? -1.060 2.567 11.947 1.00 74.19 102 GLU A CA 1
ATOM 781 C C . GLU A 1 102 ? -2.179 1.688 11.368 1.00 74.19 102 GLU A C 1
ATOM 783 O O . GLU A 1 102 ? -2.676 0.761 12.020 1.00 74.19 102 GLU A O 1
ATOM 788 N N . HIS A 1 103 ? -2.603 1.931 10.121 1.00 74.19 103 HIS A N 1
ATOM 789 C CA . HIS A 1 103 ? -3.740 1.205 9.562 1.00 74.19 103 HIS A CA 1
ATOM 790 C C . HIS A 1 103 ? -3.337 -0.222 9.133 1.00 74.19 103 HIS A C 1
ATOM 792 O O . HIS A 1 103 ? -2.595 -0.407 8.162 1.00 74.19 103 HIS A O 1
ATOM 798 N N . PRO A 1 104 ? -3.936 -1.280 9.716 1.00 71.06 104 PRO A N 1
ATOM 799 C CA . PRO A 1 104 ? -3.418 -2.656 9.652 1.00 71.06 104 PRO A CA 1
ATOM 800 C C . PRO A 1 104 ? -3.339 -3.289 8.266 1.00 71.06 104 PRO A C 1
ATOM 802 O O . PRO A 1 104 ? -2.733 -4.342 8.105 1.00 71.06 104 PRO A O 1
ATOM 805 N N . LYS A 1 105 ? -4.039 -2.719 7.286 1.00 80.25 105 LYS A N 1
ATOM 806 C CA . LYS A 1 105 ? -4.154 -3.265 5.927 1.00 80.25 105 LYS A CA 1
ATOM 807 C C . LYS A 1 105 ? -3.918 -2.245 4.827 1.00 80.25 105 LYS A C 1
ATOM 809 O O . LYS A 1 105 ? -4.160 -2.563 3.664 1.00 80.25 105 LYS A O 1
ATOM 814 N N . PHE A 1 106 ? -3.549 -1.012 5.171 1.00 84.44 106 PHE A N 1
ATOM 815 C CA . PHE A 1 106 ? -3.398 0.025 4.151 1.00 84.44 106 PHE A CA 1
ATOM 816 C C . PHE A 1 106 ? -2.152 -0.245 3.307 1.00 84.44 106 PHE A C 1
ATOM 818 O O . PHE A 1 106 ? -2.260 -0.398 2.092 1.00 84.44 106 PHE A O 1
ATOM 825 N N . SER A 1 107 ? -1.004 -0.419 3.965 1.00 86.44 107 SER A N 1
ATOM 826 C CA . SER A 1 107 ? 0.279 -0.711 3.322 1.00 86.44 107 SER A CA 1
ATOM 827 C C . SER A 1 107 ? 0.255 -2.010 2.507 1.00 86.44 107 SER A C 1
ATOM 829 O O . SER A 1 107 ? 0.665 -2.015 1.349 1.00 86.44 107 SER A O 1
ATOM 831 N N . GLU A 1 108 ? -0.297 -3.092 3.066 1.00 88.38 108 GLU A N 1
ATOM 832 C CA . GLU A 1 108 ? -0.482 -4.386 2.387 1.00 88.38 108 GLU A CA 1
ATOM 833 C C . GLU A 1 108 ? -1.265 -4.223 1.075 1.00 88.38 108 GLU A C 1
ATOM 835 O O . GLU A 1 108 ? -0.807 -4.633 0.010 1.00 88.38 108 GLU A O 1
ATOM 840 N N . ARG A 1 109 ? -2.425 -3.556 1.133 1.00 89.38 109 ARG A N 1
ATOM 841 C CA . ARG A 1 109 ? -3.292 -3.363 -0.037 1.00 89.38 109 ARG A CA 1
ATOM 842 C C . ARG A 1 109 ? -2.692 -2.448 -1.080 1.00 89.38 109 ARG A C 1
ATOM 844 O O . ARG A 1 109 ? -2.911 -2.673 -2.269 1.00 89.38 109 ARG A O 1
ATOM 851 N N . LEU A 1 110 ? -1.996 -1.402 -0.650 1.00 89.94 110 LEU A N 1
ATOM 852 C CA . LEU A 1 110 ? -1.321 -0.491 -1.559 1.00 89.94 110 LEU A CA 1
ATOM 853 C C . LEU A 1 110 ? -0.244 -1.253 -2.341 1.00 89.94 110 LEU A C 1
ATOM 855 O O . LEU A 1 110 ? -0.255 -1.213 -3.569 1.00 89.94 110 LEU A O 1
ATOM 859 N N . LYS A 1 111 ? 0.601 -2.028 -1.648 1.00 90.81 111 LYS A N 1
ATOM 860 C CA . LYS A 1 111 ? 1.640 -2.878 -2.255 1.00 90.81 111 LYS A CA 1
ATOM 861 C C . LYS A 1 111 ? 1.052 -3.898 -3.234 1.00 90.81 111 LYS A C 1
ATOM 863 O O . LYS A 1 111 ? 1.513 -3.993 -4.369 1.00 90.81 111 LYS A O 1
ATOM 868 N 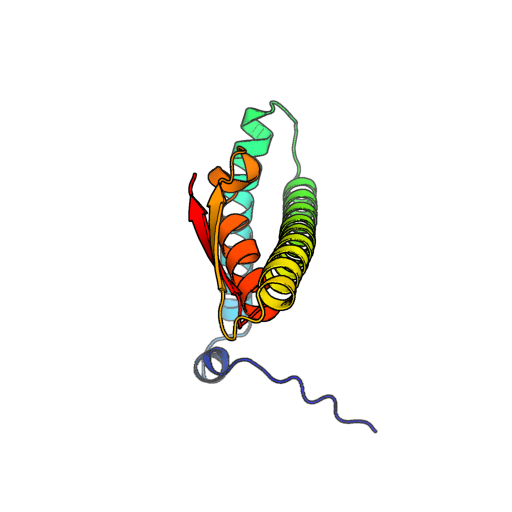N . GLU A 1 112 ? 0.0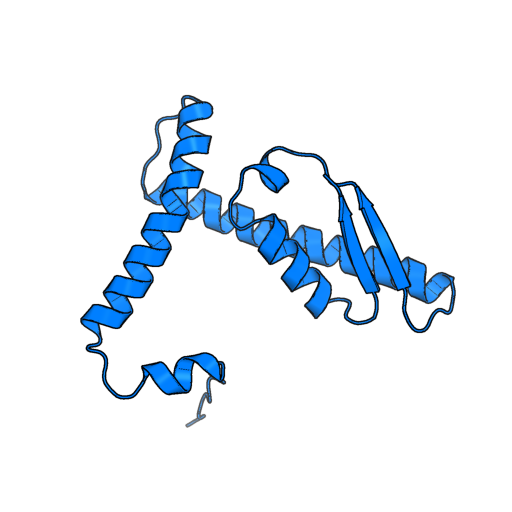08 -4.614 -2.820 1.00 92.38 112 GLU A N 1
ATOM 869 C CA . GLU A 1 112 ? -0.690 -5.594 -3.662 1.00 92.38 112 GLU A CA 1
ATOM 870 C C . GLU A 1 112 ? -1.274 -4.935 -4.921 1.00 92.38 112 GLU A C 1
ATOM 872 O O . GLU A 1 112 ? -1.057 -5.403 -6.038 1.00 92.38 112 GLU A O 1
ATOM 877 N N . THR A 1 113 ? -1.965 -3.804 -4.756 1.00 93.19 113 THR A N 1
ATOM 878 C CA . THR A 1 113 ? -2.618 -3.112 -5.874 1.00 93.19 113 THR A CA 1
ATOM 879 C C . THR A 1 113 ? -1.592 -2.564 -6.865 1.00 93.19 113 THR A C 1
ATOM 881 O O . THR A 1 113 ? -1.777 -2.714 -8.070 1.00 93.19 113 THR A O 1
ATOM 884 N N . VAL A 1 114 ? -0.484 -1.986 -6.387 1.00 93.12 114 VAL A N 1
ATOM 885 C CA . VAL A 1 114 ? 0.624 -1.553 -7.254 1.00 93.12 114 VAL A CA 1
ATOM 886 C C . VAL A 1 114 ? 1.175 -2.731 -8.054 1.00 93.12 114 VAL A C 1
ATOM 888 O O . VAL A 1 114 ? 1.354 -2.601 -9.262 1.00 93.12 114 VAL A O 1
ATOM 891 N N . SER A 1 115 ? 1.420 -3.877 -7.412 1.00 91.00 115 SER A N 1
ATOM 892 C CA . SER A 1 115 ? 1.975 -5.054 -8.093 1.00 91.00 115 SER A CA 1
ATOM 893 C C . SER A 1 115 ? 1.067 -5.569 -9.211 1.00 91.00 115 SER A C 1
ATOM 895 O O . SER A 1 115 ? 1.565 -6.097 -10.203 1.00 91.00 115 SER A O 1
ATOM 897 N N . ILE A 1 116 ? -0.251 -5.423 -9.055 1.00 93.38 116 ILE A N 1
ATOM 898 C CA . ILE A 1 116 ? -1.236 -5.788 -10.080 1.00 93.38 116 ILE A CA 1
ATOM 899 C C . ILE A 1 116 ? -1.231 -4.766 -11.225 1.00 93.38 116 ILE A C 1
ATOM 901 O O . ILE A 1 116 ? -1.262 -5.151 -12.391 1.00 93.38 116 ILE A O 1
ATOM 905 N N . LEU A 1 117 ? -1.201 -3.468 -10.907 1.00 93.69 117 LEU A N 1
ATOM 906 C CA . LEU A 1 117 ? -1.319 -2.391 -11.898 1.00 93.69 117 LEU A CA 1
ATOM 907 C C . LEU A 1 117 ? -0.023 -2.129 -12.680 1.00 93.69 117 LEU A C 1
ATOM 909 O O . LEU A 1 117 ? -0.074 -1.711 -13.836 1.00 93.69 117 LEU A O 1
ATOM 913 N N . ALA A 1 118 ? 1.140 -2.364 -12.075 1.00 91.94 118 ALA A N 1
ATOM 914 C CA . ALA A 1 118 ? 2.441 -2.151 -12.698 1.00 91.94 118 ALA A CA 1
ATOM 915 C C . ALA A 1 118 ? 3.396 -3.326 -12.415 1.00 91.94 118 ALA A C 1
ATOM 917 O O . ALA A 1 118 ? 4.391 -3.160 -11.712 1.00 91.94 118 ALA A O 1
ATOM 918 N N . PRO A 1 119 ? 3.165 -4.513 -13.007 1.00 92.69 119 PRO A N 1
ATOM 919 C CA . PRO A 1 119 ? 3.979 -5.708 -12.747 1.00 92.69 119 PRO A CA 1
ATOM 920 C C . PRO A 1 119 ? 5.441 -5.572 -13.206 1.00 92.69 119 PRO A C 1
ATOM 922 O O . PRO A 1 119 ? 6.313 -6.313 -12.759 1.00 92.69 119 PRO A O 1
ATOM 925 N N . LYS A 1 120 ? 5.726 -4.619 -14.102 1.00 92.06 120 LYS A N 1
ATOM 926 C CA . LYS A 1 120 ? 7.083 -4.295 -14.575 1.00 92.06 120 LYS A CA 1
ATOM 927 C C . LYS A 1 120 ? 7.807 -3.275 -13.685 1.00 92.06 120 LYS A C 1
ATOM 929 O O . LYS A 1 120 ? 8.983 -2.999 -13.918 1.00 92.06 120 LYS A O 1
ATOM 934 N N . CYS A 1 121 ? 7.129 -2.721 -12.680 1.00 91.62 121 CYS A N 1
ATOM 935 C CA . CYS A 1 121 ? 7.670 -1.730 -11.757 1.00 91.62 121 CYS A CA 1
ATOM 936 C C . CYS A 1 121 ? 7.701 -2.315 -10.340 1.00 91.62 121 CYS A C 1
ATOM 938 O O . CYS A 1 121 ? 6.670 -2.451 -9.684 1.00 91.62 121 CYS A O 1
ATOM 940 N N . LYS A 1 122 ? 8.891 -2.654 -9.846 1.00 92.88 122 LYS A N 1
ATOM 941 C CA . LYS A 1 122 ? 9.093 -3.111 -8.471 1.00 92.88 122 LYS A CA 1
ATOM 942 C C . LYS A 1 122 ? 9.228 -1.894 -7.555 1.00 92.88 122 LYS A C 1
ATOM 944 O O . LYS A 1 122 ? 10.260 -1.226 -7.567 1.00 92.88 122 LYS A O 1
ATOM 949 N N . LEU A 1 123 ? 8.185 -1.612 -6.775 1.00 90.88 123 LEU A N 1
ATOM 950 C CA . LEU A 1 123 ? 8.207 -0.556 -5.761 1.00 90.88 123 LEU A CA 1
ATOM 951 C C . LEU A 1 123 ? 8.580 -1.136 -4.391 1.00 90.88 123 LEU A C 1
ATOM 953 O O . LEU A 1 123 ? 7.899 -2.033 -3.888 1.00 90.88 123 LEU A O 1
ATOM 957 N N . THR A 1 124 ? 9.635 -0.600 -3.782 1.00 91.31 124 THR A N 1
ATOM 958 C CA . THR A 1 124 ? 10.008 -0.876 -2.388 1.00 91.31 124 THR A CA 1
ATOM 959 C C . THR A 1 124 ? 9.622 0.328 -1.540 1.00 91.31 124 THR A C 1
ATOM 961 O O . THR A 1 124 ? 9.989 1.451 -1.866 1.00 91.31 124 THR A O 1
ATOM 964 N N . PHE A 1 125 ? 8.869 0.109 -0.466 1.00 89.00 125 PHE A N 1
ATOM 965 C CA . PHE A 1 125 ? 8.354 1.190 0.374 1.00 89.00 125 PHE A CA 1
ATOM 966 C C . PHE A 1 125 ? 9.164 1.304 1.659 1.00 89.00 125 PHE A C 1
ATOM 968 O O . PHE A 1 125 ? 9.295 0.302 2.366 1.00 89.00 125 PHE A O 1
ATOM 975 N N . TYR A 1 126 ? 9.640 2.509 1.953 1.00 85.81 126 TYR A N 1
ATOM 976 C CA . TYR A 1 126 ? 10.377 2.847 3.168 1.00 85.81 126 TYR A CA 1
ATOM 977 C C . TYR A 1 126 ? 9.540 3.805 4.009 1.00 85.81 126 TYR A C 1
ATOM 979 O O . TYR A 1 126 ? 8.945 4.729 3.453 1.00 85.81 126 TYR A O 1
ATOM 987 N N . VAL A 1 127 ? 9.480 3.526 5.308 1.00 79.50 127 VAL A N 1
ATOM 988 C CA . VAL A 1 127 ? 8.883 4.370 6.351 1.00 79.50 127 VAL A CA 1
ATOM 989 C C . VAL A 1 127 ? 10.018 4.834 7.240 1.00 79.50 127 VAL A C 1
ATOM 991 O O . VAL A 1 127 ? 10.878 3.966 7.524 1.00 79.50 127 VAL A O 1
#

pLDDT: mean 76.39, std 18.44, range [30.3, 95.44]

Solvent-accessible surface area (backbone atoms only — not comparable to full-atom values): 7426 Å² total; per-residue (Å²): 135,86,84,82,78,77,86,72,62,78,79,52,67,78,62,73,79,80,64,55,73,66,58,56,50,46,52,54,49,50,56,49,53,63,60,35,51,60,45,46,52,53,40,52,76,68,72,47,92,77,54,76,63,52,38,49,51,52,51,52,50,50,53,51,49,26,47,53,54,16,50,52,51,23,50,52,46,50,50,57,24,60,77,67,72,47,85,62,36,79,46,80,42,84,52,87,53,65,63,54,72,68,37,94,55,34,48,62,47,22,55,53,43,20,47,71,71,21,73,50,40,51,74,46,80,44,117

Mean predicted aligned error: 11.94 Å

Foldseek 3Di:
DDDDDPPDDPVCVVVPPDDDPVVVVVVVVVVLVVQLVLLVVVCVVVVHDDDPVNSVVVVVVLLVVLLVVLLVVLVVQVVVCVVVVHQAAEDEDEDDDCSCVSRPCSVVSSQVNNCVSHVRYHYHYDD